Protein AF-F6U3Y9-F1 (afdb_monomer_lite)

Radius of gyration: 26.51 Å; chains: 1; bounding box: 73×25×55 Å

Sequence (101 aa):
EPPVNVPLARLRYREHNANVRRAVPEDKILYFSHSDGWEPLCKFLGVPVPSKPYPHRNKGGEIVE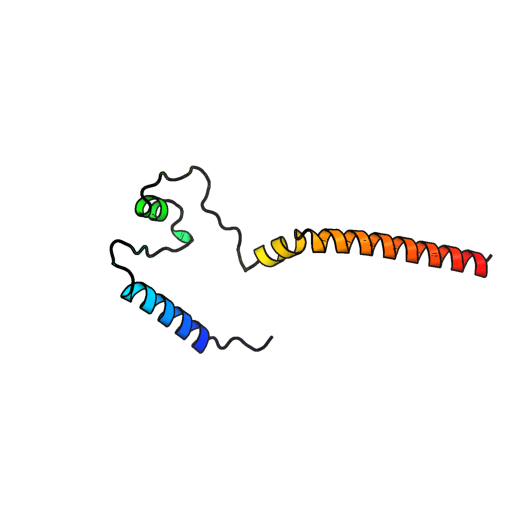EIVSESYVFVQIKKEVRIALSLLVLAIALLSYFFLF

InterPro domains:
  IPR02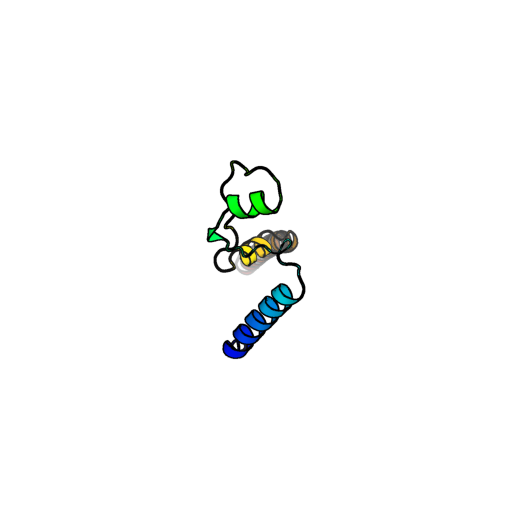7417 P-loop containing nucleoside triphosphate hydrolase [G3DSA:3.40.50.300] (5-87)
  IPR040632 Sulfotransferase, S. mansonii-type [PF17784] (10-62)

Secondary structure (DSSP, 8-state):
-PPP-HHHHHHHHHHHHHHHHHHS-GGG-----GGG-HHHHHHHHT-PPPSSPPP---GGGTHHHHHHHH-HHHHHHHHHHHHHHHHHHHHHHHHHHHHH-

pLDDT: mean 91.17, std 9.59, range [57.53, 98.44]

Structure (mmCIF, N/CA/C/O backbone):
data_AF-F6U3Y9-F1
#
_entry.id   AF-F6U3Y9-F1
#
loop_
_atom_site.group_PDB
_atom_site.id
_atom_site.type_symbol
_atom_site.label_atom_id
_atom_site.label_alt_id
_atom_site.label_comp_id
_atom_site.label_asym_id
_atom_site.label_entity_id
_atom_site.label_seq_id
_atom_site.pdbx_PDB_ins_code
_atom_site.Cartn_x
_atom_site.Cartn_y
_atom_site.Cartn_z
_atom_site.occupancy
_atom_site.B_iso_or_equiv
_atom_site.auth_seq_id
_atom_site.auth_comp_id
_atom_site.auth_asym_id
_atom_site.auth_atom_id
_atom_site.pdbx_PDB_model_num
ATOM 1 N N . GLU A 1 1 ? 2.081 -3.573 -23.187 1.00 57.53 1 GLU A N 1
ATOM 2 C CA . GLU A 1 1 ? 1.204 -4.367 -22.299 1.00 57.53 1 GLU A CA 1
ATOM 3 C C . GLU A 1 1 ? -0.177 -4.483 -22.927 1.00 57.53 1 GLU A C 1
ATOM 5 O O . GLU A 1 1 ? -0.583 -3.531 -23.593 1.00 57.53 1 GLU A O 1
ATOM 10 N N . PRO A 1 2 ? -0.881 -5.619 -22.796 1.00 61.50 2 PRO A N 1
ATOM 11 C CA . PRO A 1 2 ? -2.266 -5.704 -23.246 1.00 61.50 2 PRO A CA 1
ATOM 12 C C . PRO A 1 2 ? -3.131 -4.710 -22.450 1.00 61.50 2 PRO A C 1
ATOM 14 O O . PRO A 1 2 ? -2.895 -4.528 -21.254 1.00 61.50 2 PRO A O 1
ATOM 17 N N . PRO A 1 3 ? -4.126 -4.057 -23.076 1.00 81.38 3 PRO A N 1
ATOM 18 C CA . PRO A 1 3 ? -4.974 -3.105 -22.376 1.00 81.38 3 PRO A CA 1
ATOM 19 C C . PRO A 1 3 ? -5.741 -3.818 -21.261 1.00 81.38 3 PRO A C 1
ATOM 21 O O . PRO A 1 3 ? -6.361 -4.863 -21.474 1.00 81.38 3 PRO A O 1
ATOM 24 N N . VAL A 1 4 ? -5.711 -3.241 -20.061 1.00 85.81 4 VAL A N 1
ATOM 25 C CA . VAL A 1 4 ? -6.487 -3.744 -18.926 1.00 85.81 4 VAL A CA 1
ATOM 26 C C . VAL A 1 4 ? -7.969 -3.736 -19.299 1.00 85.81 4 VAL A C 1
ATOM 28 O O . VAL A 1 4 ? -8.530 -2.700 -19.656 1.00 85.81 4 VAL A O 1
ATOM 31 N N . ASN A 1 5 ? -8.638 -4.882 -19.163 1.00 94.50 5 ASN A N 1
ATOM 32 C CA . ASN A 1 5 ? -10.092 -4.952 -19.268 1.00 94.50 5 ASN A CA 1
ATOM 33 C C . ASN A 1 5 ? -10.718 -4.317 -18.012 1.00 94.50 5 ASN A C 1
ATOM 35 O O . ASN A 1 5 ? -10.975 -4.988 -17.010 1.00 94.50 5 ASN A O 1
ATOM 39 N N . VAL A 1 6 ? -10.923 -2.997 -18.056 1.00 94.44 6 VAL A N 1
ATOM 40 C CA . VAL A 1 6 ? -11.424 -2.199 -16.925 1.00 94.44 6 VAL A CA 1
ATOM 41 C C . VAL A 1 6 ? -12.778 -2.701 -16.397 1.00 94.44 6 VAL A C 1
ATOM 43 O O . VAL A 1 6 ? -12.918 -2.810 -15.174 1.00 94.44 6 VAL A O 1
ATOM 46 N N . PRO A 1 7 ? -13.777 -3.040 -17.243 1.00 96.38 7 PRO A N 1
ATOM 47 C CA . PRO A 1 7 ? -15.027 -3.629 -16.763 1.00 96.38 7 PRO A CA 1
ATOM 48 C C . PRO A 1 7 ? -14.819 -4.911 -15.950 1.00 96.38 7 PRO A C 1
ATOM 50 O O . PRO A 1 7 ? -15.366 -5.028 -14.851 1.00 96.38 7 PRO A O 1
ATOM 53 N N . LEU A 1 8 ? -13.990 -5.836 -16.446 1.00 96.12 8 LEU A N 1
ATOM 54 C CA . LEU A 1 8 ? -13.690 -7.088 -15.755 1.00 96.12 8 LEU A CA 1
ATOM 55 C C . LEU A 1 8 ? -12.953 -6.840 -14.433 1.00 96.12 8 LEU A C 1
ATOM 57 O O . LEU A 1 8 ? -13.324 -7.416 -13.414 1.00 96.12 8 LEU A O 1
ATOM 61 N N . ALA A 1 9 ? -11.963 -5.943 -14.413 1.00 96.12 9 ALA A N 1
ATOM 62 C CA . ALA A 1 9 ? -11.231 -5.596 -13.195 1.00 96.12 9 ALA A CA 1
ATOM 63 C C . ALA A 1 9 ? -12.160 -5.025 -12.107 1.00 96.12 9 ALA A C 1
ATOM 65 O O . ALA A 1 9 ? -12.117 -5.448 -10.951 1.00 96.12 9 ALA A O 1
ATOM 66 N N . ARG A 1 10 ? -13.070 -4.115 -12.483 1.00 97.25 10 ARG A N 1
ATOM 67 C CA . ARG A 1 10 ? -14.079 -3.558 -11.567 1.00 97.25 10 ARG A CA 1
ATOM 68 C C . ARG A 1 10 ? -15.061 -4.617 -11.066 1.00 97.25 10 ARG A C 1
ATOM 70 O O . ARG A 1 10 ? -15.456 -4.563 -9.903 1.00 97.25 10 ARG A O 1
ATOM 77 N N . LEU A 1 11 ? -15.465 -5.557 -11.924 1.00 97.81 11 LEU A N 1
ATOM 78 C CA . LEU A 1 11 ? -16.312 -6.682 -11.527 1.00 97.81 11 LEU A CA 1
ATOM 79 C C . LEU A 1 11 ? -15.609 -7.531 -10.462 1.00 97.81 11 LEU A C 1
ATOM 81 O O . LEU A 1 11 ? -16.160 -7.701 -9.378 1.00 97.81 11 LEU A O 1
ATOM 85 N N . ARG A 1 12 ? -14.370 -7.965 -10.725 1.00 98.00 12 ARG A N 1
ATOM 86 C CA . ARG A 1 12 ? -13.576 -8.774 -9.786 1.00 98.00 12 ARG A CA 1
ATOM 87 C C . ARG A 1 12 ? -13.350 -8.072 -8.450 1.00 98.00 12 ARG A C 1
ATOM 89 O O . ARG A 1 12 ? -13.513 -8.692 -7.403 1.00 98.00 12 ARG A O 1
ATOM 96 N N . TYR A 1 13 ? -13.060 -6.771 -8.473 1.00 96.62 13 TYR A N 1
ATOM 97 C CA . TYR A 1 13 ? -12.939 -5.959 -7.260 1.00 96.62 13 TYR A CA 1
ATOM 98 C C . TYR A 1 13 ? -14.225 -5.977 -6.415 1.00 96.62 13 TYR A C 1
ATOM 100 O O . TYR A 1 13 ? -14.179 -6.181 -5.202 1.00 96.62 13 TYR A O 1
ATOM 108 N N . ARG A 1 14 ? -15.394 -5.788 -7.041 1.00 97.81 14 ARG A N 1
ATOM 109 C CA . ARG A 1 14 ? -16.681 -5.807 -6.328 1.00 97.81 14 ARG A CA 1
ATOM 110 C C . ARG A 1 14 ? -17.045 -7.198 -5.819 1.00 97.81 14 ARG A C 1
ATOM 112 O O . ARG A 1 14 ? -17.501 -7.305 -4.685 1.00 97.81 14 ARG A O 1
ATOM 119 N N . GLU A 1 15 ? -16.832 -8.238 -6.624 1.00 98.31 15 GLU A N 1
ATOM 120 C CA . GLU A 1 15 ? -17.066 -9.635 -6.233 1.00 98.31 15 GLU A CA 1
ATOM 121 C C . GLU A 1 15 ? -16.250 -10.002 -4.994 1.00 98.31 15 GLU A C 1
ATOM 123 O O . GLU A 1 15 ? -16.802 -10.522 -4.026 1.00 98.31 15 GLU A O 1
ATOM 128 N N . HIS A 1 16 ? -14.957 -9.668 -4.994 1.00 97.62 16 HIS A N 1
ATOM 129 C CA . HIS A 1 16 ? -14.074 -9.914 -3.861 1.00 97.62 16 HIS A CA 1
ATOM 130 C C . HIS A 1 16 ? -14.570 -9.210 -2.592 1.00 97.62 16 HIS A C 1
ATOM 132 O O . HIS A 1 16 ? -14.791 -9.865 -1.575 1.00 97.62 16 HIS A O 1
ATOM 138 N N . ASN A 1 17 ? -14.835 -7.901 -2.666 1.00 96.88 17 ASN A N 1
ATOM 139 C CA . ASN A 1 17 ? -15.327 -7.140 -1.516 1.00 96.88 17 ASN A CA 1
ATOM 140 C C . ASN A 1 17 ? -16.671 -7.673 -0.996 1.00 96.88 17 ASN A C 1
ATOM 142 O O . ASN A 1 17 ? -16.869 -7.768 0.211 1.00 96.88 17 ASN A O 1
ATOM 146 N N . ALA A 1 18 ? -17.593 -8.057 -1.883 1.00 97.31 18 ALA A N 1
ATOM 147 C CA . ALA A 1 18 ? -18.870 -8.647 -1.486 1.00 97.31 18 ALA A CA 1
ATOM 148 C C . ALA A 1 18 ? -18.695 -10.021 -0.819 1.00 97.31 18 ALA A C 1
ATOM 150 O O . ALA A 1 18 ? -19.422 -10.336 0.120 1.00 97.31 18 ALA A O 1
ATOM 151 N N . ASN A 1 19 ? -17.739 -10.830 -1.284 1.00 97.88 19 ASN A N 1
ATOM 152 C CA . ASN A 1 19 ? -17.415 -12.115 -0.668 1.00 97.88 19 ASN A CA 1
ATOM 153 C C . ASN A 1 19 ? -16.854 -11.927 0.747 1.00 97.88 19 ASN A C 1
ATOM 155 O O . ASN A 1 19 ? -17.307 -12.615 1.655 1.00 97.88 19 ASN A O 1
ATOM 159 N N . VAL A 1 20 ? -15.940 -10.970 0.952 1.00 97.00 20 VAL A N 1
ATOM 160 C CA . VAL A 1 20 ? -15.391 -10.657 2.284 1.00 97.00 20 VAL A CA 1
ATOM 161 C C . VAL A 1 20 ? -16.503 -10.240 3.251 1.00 97.00 20 VAL A C 1
ATOM 163 O O . VAL A 1 20 ? -16.610 -10.818 4.327 1.00 97.00 20 VAL A O 1
ATOM 166 N N . ARG A 1 21 ? -17.395 -9.324 2.843 1.00 96.25 21 ARG A N 1
ATOM 167 C CA . ARG A 1 21 ? -18.531 -8.879 3.679 1.00 96.25 21 ARG A CA 1
ATOM 168 C C . ARG A 1 21 ? -19.494 -10.003 4.049 1.00 96.25 21 ARG A C 1
ATOM 170 O O . ARG A 1 21 ? -20.060 -9.989 5.128 1.00 96.25 21 ARG A O 1
ATOM 177 N N . ARG A 1 22 ? -19.702 -10.970 3.149 1.00 96.94 22 ARG A N 1
ATOM 178 C CA . ARG A 1 22 ? -20.575 -12.126 3.412 1.00 96.94 22 ARG A CA 1
ATOM 179 C C . ARG A 1 22 ? -19.930 -13.169 4.323 1.00 96.94 22 ARG A C 1
ATOM 181 O O . ARG A 1 22 ? -20.651 -13.895 4.996 1.00 96.94 22 ARG A O 1
ATOM 188 N N . ALA A 1 23 ? -18.606 -13.294 4.287 1.00 97.56 23 ALA A N 1
ATOM 189 C CA . ALA A 1 23 ? -17.880 -14.354 4.983 1.00 97.56 23 ALA A CA 1
ATOM 190 C C . ALA A 1 23 ? -17.413 -13.962 6.394 1.00 97.56 23 ALA A C 1
ATOM 192 O O . ALA A 1 23 ? -17.190 -14.842 7.224 1.00 97.56 23 ALA A O 1
ATOM 193 N N . VAL A 1 24 ? -17.229 -12.668 6.662 1.00 97.06 24 VAL A N 1
ATOM 194 C CA . VAL A 1 24 ? -16.692 -12.164 7.932 1.00 97.06 24 VAL A CA 1
ATOM 195 C C . VAL A 1 24 ? -17.837 -11.637 8.809 1.00 97.06 24 VAL A C 1
ATOM 197 O O . VAL A 1 24 ? -18.649 -10.862 8.310 1.00 97.06 24 VAL A O 1
ATOM 200 N N . PRO A 1 25 ? -17.918 -12.020 10.100 1.00 97.31 25 PRO A N 1
ATOM 201 C CA . PRO A 1 25 ? -18.857 -11.417 11.048 1.00 97.31 25 PRO A CA 1
ATOM 202 C C . PRO A 1 25 ? -18.727 -9.887 11.116 1.00 97.31 25 PRO A C 1
ATOM 204 O O . PRO A 1 25 ? -17.615 -9.363 11.061 1.00 97.31 25 PRO A O 1
ATOM 207 N N . GLU A 1 26 ? -19.846 -9.173 11.272 1.00 93.94 26 GLU A N 1
ATOM 208 C CA . GLU A 1 26 ? -19.882 -7.696 11.275 1.00 93.94 26 GLU A CA 1
ATOM 209 C C . GLU A 1 26 ? -19.012 -7.066 12.379 1.00 93.94 26 GLU A C 1
ATOM 211 O O . GLU A 1 26 ? -18.435 -6.001 12.195 1.00 93.94 26 GLU A O 1
ATOM 216 N N . ASP A 1 27 ? -18.843 -7.731 13.521 1.00 95.56 27 ASP A N 1
ATOM 217 C CA . ASP A 1 27 ? -17.972 -7.270 14.610 1.00 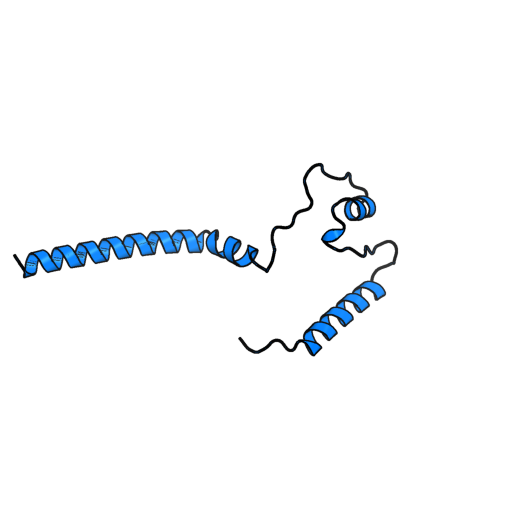95.56 27 ASP A CA 1
ATOM 218 C C . ASP A 1 27 ? -16.471 -7.446 14.310 1.00 95.56 27 ASP A C 1
ATOM 220 O O . ASP A 1 27 ? -15.624 -6.896 15.013 1.00 95.56 27 ASP A O 1
ATOM 224 N N . LYS A 1 28 ? -16.128 -8.194 13.255 1.00 96.69 28 LYS A N 1
ATOM 225 C CA . LYS A 1 28 ? -14.753 -8.486 12.824 1.00 96.69 28 LYS A CA 1
ATOM 226 C C . LYS A 1 28 ? -14.382 -7.831 11.497 1.00 96.69 28 LYS A C 1
ATOM 228 O O . LYS A 1 28 ? -13.319 -8.138 10.953 1.00 96.69 28 LYS A O 1
ATOM 233 N N . ILE A 1 29 ? -15.216 -6.933 10.975 1.00 97.12 29 ILE A N 1
ATOM 234 C CA . ILE A 1 29 ? -14.930 -6.187 9.751 1.00 97.12 29 ILE A CA 1
ATOM 235 C C . ILE A 1 29 ? -14.775 -4.694 10.045 1.00 97.12 29 ILE A C 1
ATOM 237 O O . ILE A 1 29 ? -15.588 -4.078 10.727 1.00 97.12 29 ILE A O 1
ATOM 241 N N . LEU A 1 30 ? -13.720 -4.098 9.491 1.00 96.94 30 LEU A N 1
ATOM 242 C CA . LEU A 1 30 ? -13.529 -2.653 9.460 1.00 96.94 30 LEU A CA 1
ATOM 243 C C . LEU A 1 30 ? -13.554 -2.191 8.004 1.00 96.94 30 LEU A C 1
ATOM 245 O O . LEU A 1 30 ? -12.711 -2.591 7.200 1.00 96.94 30 LEU A O 1
ATOM 249 N N . TYR A 1 31 ? -14.505 -1.323 7.668 1.00 95.38 31 TYR A N 1
ATOM 250 C CA . TYR A 1 31 ? -14.490 -0.595 6.404 1.00 95.38 31 TYR A CA 1
ATOM 251 C C . TYR A 1 31 ? -13.542 0.593 6.543 1.00 95.38 31 TYR A C 1
ATOM 253 O O . TYR A 1 31 ? -13.786 1.480 7.355 1.00 95.38 31 TYR A O 1
ATOM 261 N N . PHE A 1 32 ? -12.452 0.576 5.780 1.00 95.81 32 PHE A N 1
ATOM 262 C CA . PHE A 1 32 ? -11.329 1.485 5.974 1.00 95.81 32 PHE A CA 1
ATOM 263 C C . PHE A 1 32 ? -10.781 2.001 4.641 1.00 95.81 32 PHE A C 1
ATOM 265 O O . PHE A 1 32 ? -10.599 1.236 3.689 1.00 95.81 32 PHE A O 1
ATOM 272 N N . SER A 1 33 ? -10.478 3.293 4.594 1.00 93.69 33 SER A N 1
ATOM 273 C CA . SER A 1 33 ? -9.745 3.982 3.536 1.00 93.69 33 SER A CA 1
ATOM 274 C C . SER A 1 33 ? -8.439 4.553 4.090 1.00 93.69 33 SER A C 1
ATOM 276 O O . SER A 1 33 ? -8.352 4.957 5.243 1.00 93.69 33 SER A O 1
ATOM 278 N N . HIS A 1 34 ? -7.413 4.675 3.246 1.00 90.25 34 HIS A N 1
ATOM 279 C CA . HIS A 1 34 ? -6.134 5.294 3.622 1.00 90.25 34 HIS A CA 1
ATOM 280 C C . HIS A 1 34 ? -6.288 6.737 4.136 1.00 90.25 34 HIS A C 1
ATOM 282 O O . HIS A 1 34 ? -5.454 7.203 4.906 1.00 90.25 34 HIS A O 1
ATOM 288 N N . SER A 1 35 ? -7.349 7.435 3.712 1.00 92.12 35 SER A N 1
ATOM 289 C CA . SER A 1 35 ? -7.712 8.778 4.183 1.00 92.12 35 SER A CA 1
ATOM 290 C C . SER A 1 35 ? -8.152 8.820 5.644 1.00 92.12 35 SER A C 1
ATOM 292 O O . SER A 1 35 ? -8.133 9.890 6.243 1.00 92.12 35 SER A O 1
ATOM 294 N N . ASP A 1 36 ? -8.552 7.681 6.207 1.00 95.88 36 ASP A N 1
ATOM 295 C CA . ASP A 1 36 ? -9.142 7.608 7.542 1.00 95.88 36 ASP A CA 1
ATOM 296 C C . ASP A 1 36 ? -8.071 7.658 8.646 1.00 95.88 36 ASP A C 1
ATOM 298 O O . ASP A 1 36 ? -8.370 7.948 9.802 1.00 95.88 36 ASP A O 1
ATOM 302 N N . GLY A 1 37 ? -6.804 7.412 8.295 1.00 96.06 37 GLY A N 1
ATOM 303 C CA . GLY A 1 37 ? -5.671 7.551 9.206 1.00 96.06 37 GLY A CA 1
ATOM 304 C C . GLY A 1 37 ? -5.626 6.498 10.319 1.00 96.06 37 GLY A C 1
ATOM 305 O O . GLY A 1 37 ? -6.131 5.385 10.187 1.00 96.06 37 GLY A O 1
ATOM 306 N N . TRP A 1 38 ? -4.954 6.827 11.426 1.00 98.06 38 TRP A N 1
ATOM 307 C CA . TRP A 1 38 ? -4.718 5.871 12.515 1.00 98.06 38 TRP A CA 1
ATOM 308 C C . TRP A 1 38 ? -5.942 5.605 13.387 1.00 98.06 38 TRP A C 1
ATOM 310 O O . TRP A 1 38 ? -6.121 4.482 13.848 1.00 98.06 38 TRP A O 1
ATOM 320 N N . GLU A 1 39 ? -6.762 6.620 13.646 1.00 96.94 39 GLU A N 1
ATOM 321 C CA . GLU A 1 39 ? -7.791 6.577 14.691 1.00 96.94 39 GLU A CA 1
ATOM 322 C C . GLU A 1 39 ? -8.793 5.415 14.548 1.00 96.94 39 GLU A C 1
ATOM 324 O O . GLU A 1 39 ? -8.917 4.633 15.498 1.00 96.94 39 GLU A O 1
ATOM 329 N N . PRO A 1 40 ? -9.479 5.220 13.402 1.00 97.81 40 PRO A N 1
ATOM 330 C CA . PRO A 1 40 ? -10.450 4.133 13.275 1.00 97.81 40 PRO A CA 1
ATOM 331 C C . PRO A 1 40 ? -9.791 2.751 13.279 1.00 97.81 40 PRO A C 1
ATOM 333 O O . PRO A 1 40 ? -10.355 1.809 13.836 1.00 97.81 40 PRO A O 1
ATOM 336 N N . LEU A 1 41 ? -8.579 2.630 12.729 1.00 97.88 41 LEU A N 1
ATOM 337 C CA . LEU A 1 41 ? -7.825 1.377 12.717 1.00 97.88 41 LEU A CA 1
ATOM 338 C C . LEU A 1 41 ? -7.383 0.970 14.128 1.00 97.88 41 LEU A C 1
ATOM 340 O O . LEU A 1 41 ? -7.626 -0.154 14.560 1.00 97.88 41 LEU A O 1
ATOM 344 N N . CYS A 1 42 ? -6.765 1.892 14.865 1.00 98.12 42 CYS A N 1
ATOM 345 C CA . CYS A 1 42 ? -6.304 1.658 16.231 1.00 98.12 42 CYS A CA 1
ATOM 346 C C . CYS A 1 42 ? -7.474 1.346 17.173 1.00 98.12 42 CYS A C 1
ATOM 348 O O . CYS A 1 42 ? -7.374 0.420 17.978 1.00 98.12 42 CYS A O 1
ATOM 350 N N . LYS A 1 43 ? -8.607 2.049 17.023 1.00 98.00 43 LYS A N 1
ATOM 351 C CA . LYS A 1 43 ? -9.839 1.770 17.774 1.00 98.00 43 LYS A CA 1
ATOM 352 C C . LYS A 1 43 ? -10.356 0.353 17.521 1.00 98.00 43 LYS A C 1
ATOM 354 O O . LYS A 1 43 ? -10.697 -0.337 18.474 1.00 98.00 43 LYS A O 1
ATOM 359 N N . PHE A 1 44 ? -10.403 -0.076 16.262 1.00 98.06 44 PHE A N 1
ATOM 360 C CA . PHE A 1 44 ? -10.852 -1.420 15.893 1.00 98.06 44 PHE A CA 1
ATOM 361 C C . PHE A 1 44 ? -9.928 -2.518 16.438 1.00 98.06 44 PHE A C 1
ATOM 363 O O . PHE A 1 44 ? -10.397 -3.557 16.890 1.00 98.06 44 PHE A O 1
ATOM 370 N N . LEU A 1 45 ? -8.616 -2.271 16.442 1.00 97.56 45 LEU A N 1
ATOM 371 C CA . LEU A 1 45 ? -7.609 -3.221 16.924 1.00 97.56 45 LEU A CA 1
ATOM 372 C C . LEU A 1 45 ? -7.401 -3.197 18.449 1.00 97.56 45 LEU A C 1
ATOM 374 O O . LEU A 1 45 ? -6.700 -4.060 18.972 1.00 97.56 45 LEU A O 1
ATOM 378 N N . GLY A 1 46 ? -7.965 -2.220 19.166 1.00 97.88 46 GLY A N 1
ATOM 379 C CA . GLY A 1 46 ? -7.782 -2.075 20.614 1.00 97.88 46 GLY A CA 1
ATOM 380 C C . GLY A 1 46 ? -6.364 -1.661 21.025 1.00 97.88 46 GLY A C 1
ATOM 381 O O . GLY A 1 46 ? -5.892 -2.053 22.090 1.00 97.88 46 GLY A O 1
ATOM 382 N N . VAL A 1 47 ? -5.668 -0.888 20.186 1.00 98.44 47 VAL A N 1
ATOM 383 C CA . VAL A 1 47 ? -4.276 -0.449 20.409 1.00 98.44 47 VAL A CA 1
ATOM 384 C C . VAL A 1 47 ? -4.176 1.082 20.457 1.00 98.44 47 VAL A C 1
ATOM 386 O O . VAL A 1 47 ? -5.028 1.765 19.884 1.00 98.44 47 VAL A O 1
ATOM 389 N N . PRO A 1 48 ? -3.152 1.664 21.114 1.00 98.38 48 PRO A N 1
ATOM 390 C CA . PRO A 1 48 ? -2.974 3.115 21.144 1.00 98.38 48 PRO A CA 1
ATOM 391 C C . PRO A 1 48 ? -2.646 3.693 19.760 1.00 98.38 48 PRO A C 1
ATOM 393 O O . PRO A 1 48 ? -1.966 3.064 18.946 1.00 98.38 48 PRO A O 1
ATOM 396 N N . VAL A 1 49 ? -3.092 4.929 19.520 1.00 98.25 49 VAL A N 1
ATOM 397 C CA . VAL A 1 49 ? -2.739 5.701 18.319 1.00 98.25 49 VAL A CA 1
ATOM 398 C C . VAL A 1 49 ? -1.274 6.148 18.418 1.00 98.25 49 VAL A C 1
ATOM 400 O O . VAL A 1 49 ? -0.891 6.755 19.421 1.00 98.25 49 VAL A O 1
ATOM 403 N N . PRO A 1 50 ? -0.429 5.867 17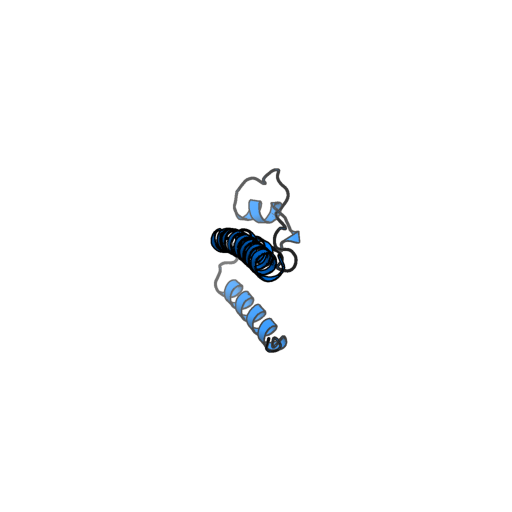.413 1.00 97.81 50 PRO A N 1
ATOM 404 C CA . PRO A 1 50 ? 0.961 6.295 17.435 1.00 97.81 50 PRO A CA 1
ATOM 405 C C . PRO A 1 50 ? 1.089 7.796 17.125 1.00 97.81 50 PRO A C 1
ATOM 407 O O . PRO A 1 50 ? 0.287 8.364 16.392 1.00 97.81 50 PRO A O 1
ATOM 410 N N . SER A 1 51 ? 2.156 8.435 17.613 1.00 97.19 51 SER A N 1
ATOM 411 C CA . SER A 1 51 ? 2.429 9.866 17.379 1.00 97.19 51 SER A CA 1
ATOM 412 C C . SER A 1 51 ? 2.924 10.198 15.964 1.00 97.19 51 SER A C 1
ATOM 414 O O . SER A 1 51 ? 3.016 11.367 15.594 1.00 97.19 51 SER A O 1
ATOM 416 N N . LYS A 1 52 ? 3.274 9.183 15.167 1.00 96.38 52 LYS A N 1
ATOM 417 C CA . LYS A 1 52 ? 3.765 9.348 13.792 1.00 96.38 52 LYS A CA 1
ATOM 418 C C . LYS A 1 52 ? 2.605 9.519 12.800 1.00 96.38 52 LYS A C 1
ATOM 420 O O . LYS A 1 52 ? 1.552 8.911 12.997 1.00 96.38 52 LYS A O 1
ATOM 425 N N . PRO A 1 53 ? 2.801 10.249 11.688 1.00 94.50 53 PRO A N 1
ATOM 426 C CA . PRO A 1 53 ? 1.784 10.366 10.646 1.00 94.50 53 PRO A CA 1
ATOM 427 C C . PRO A 1 53 ? 1.426 9.000 10.044 1.00 94.50 53 PRO A C 1
ATOM 429 O O . PRO A 1 53 ? 2.238 8.067 10.041 1.00 94.50 53 PRO A O 1
ATOM 432 N N . TYR A 1 54 ? 0.201 8.880 9.531 1.00 95.25 54 TYR A N 1
ATOM 433 C CA . TYR A 1 54 ? -0.231 7.685 8.809 1.00 95.25 54 TYR A CA 1
ATOM 434 C C . TYR A 1 54 ? 0.603 7.518 7.524 1.00 95.25 54 TYR A C 1
ATOM 436 O O . TYR A 1 54 ? 0.831 8.503 6.815 1.00 95.25 54 TYR A O 1
ATOM 444 N N . PRO A 1 55 ? 1.118 6.313 7.223 1.00 92.00 55 PRO A N 1
ATOM 445 C CA . PRO A 1 55 ? 2.050 6.127 6.119 1.00 92.00 55 PRO A CA 1
ATOM 446 C C . PRO A 1 55 ? 1.361 6.281 4.759 1.00 92.00 55 PRO A C 1
ATOM 448 O O . PRO A 1 55 ? 0.293 5.726 4.517 1.00 92.00 55 PRO A O 1
ATOM 451 N N . HIS A 1 56 ? 2.030 6.971 3.835 1.00 88.31 56 HIS A N 1
ATOM 452 C CA . HIS A 1 56 ? 1.577 7.147 2.452 1.00 88.31 56 HIS A CA 1
ATOM 453 C C . HIS A 1 56 ? 2.758 7.033 1.472 1.00 88.31 56 HIS A C 1
ATOM 455 O O . HIS A 1 56 ? 3.062 7.953 0.716 1.00 88.31 56 HIS A O 1
ATOM 461 N N . ARG A 1 57 ? 3.483 5.907 1.547 1.00 82.50 57 ARG A N 1
ATOM 462 C CA . ARG A 1 57 ? 4.697 5.671 0.745 1.00 82.50 57 ARG A CA 1
ATOM 463 C C . ARG A 1 57 ? 4.413 5.230 -0.691 1.00 82.50 57 ARG A C 1
ATOM 465 O O . ARG A 1 57 ? 5.033 5.746 -1.605 1.00 82.50 57 ARG A O 1
ATOM 472 N N . ASN A 1 58 ? 3.474 4.307 -0.910 1.00 84.94 58 ASN A N 1
ATOM 473 C CA . ASN A 1 58 ? 3.204 3.754 -2.244 1.00 84.94 58 ASN A CA 1
ATOM 474 C C . ASN A 1 58 ? 2.257 4.639 -3.077 1.00 84.94 58 ASN A C 1
ATOM 476 O O . ASN A 1 58 ? 1.196 4.198 -3.527 1.00 84.94 58 ASN A O 1
ATOM 480 N N . LYS A 1 59 ? 2.603 5.915 -3.246 1.00 82.56 59 LYS A N 1
ATOM 481 C CA . LYS A 1 59 ? 1.848 6.818 -4.113 1.00 82.56 59 LYS A CA 1
ATOM 482 C C . LYS A 1 59 ? 2.124 6.441 -5.570 1.00 82.56 59 LYS A C 1
ATOM 484 O O . LYS A 1 59 ? 3.269 6.251 -5.944 1.00 82.56 59 LYS A O 1
ATOM 489 N N . GLY A 1 60 ? 1.082 6.267 -6.382 1.00 80.19 60 GLY A N 1
ATOM 490 C CA . GLY A 1 60 ? 1.236 6.020 -7.824 1.00 80.19 60 GLY A CA 1
ATOM 491 C C . GLY A 1 60 ? 1.966 4.727 -8.225 1.00 80.19 60 GLY A C 1
ATOM 492 O O . GLY A 1 60 ? 2.238 4.555 -9.406 1.00 80.19 60 GLY A O 1
ATOM 493 N N . GLY A 1 61 ? 2.268 3.816 -7.291 1.00 77.56 61 GLY A N 1
ATOM 494 C CA . GLY A 1 61 ? 3.100 2.638 -7.572 1.00 77.56 61 GLY A CA 1
ATOM 495 C C . GLY A 1 61 ? 4.611 2.897 -7.497 1.00 77.56 61 GLY A C 1
ATOM 496 O O . GLY A 1 61 ? 5.386 1.993 -7.802 1.00 77.56 61 GLY A O 1
ATOM 497 N N . GLU A 1 62 ? 5.036 4.090 -7.062 1.00 73.38 62 GLU A N 1
ATOM 498 C CA . GLU A 1 62 ? 6.444 4.527 -7.012 1.00 73.38 62 GLU A CA 1
ATOM 499 C C . GLU A 1 62 ? 7.335 3.608 -6.158 1.00 73.38 62 GLU A C 1
ATOM 501 O O . GLU A 1 62 ? 8.541 3.516 -6.384 1.00 73.38 62 GLU A O 1
ATOM 506 N N . ILE A 1 63 ? 6.746 2.851 -5.223 1.00 79.12 63 ILE A N 1
ATOM 507 C CA . ILE A 1 63 ? 7.507 1.934 -4.368 1.00 79.12 63 ILE A CA 1
ATOM 508 C C . ILE A 1 63 ? 8.185 0.813 -5.168 1.00 79.12 63 ILE A C 1
ATOM 510 O O . ILE A 1 63 ? 9.173 0.250 -4.712 1.00 79.12 63 ILE A O 1
ATOM 514 N N . VAL A 1 64 ? 7.674 0.477 -6.359 1.00 77.62 64 VAL A N 1
ATOM 515 C CA . VAL A 1 64 ? 8.270 -0.563 -7.209 1.00 77.62 64 VAL A CA 1
ATOM 516 C C . VAL A 1 64 ? 9.634 -0.113 -7.726 1.00 77.62 64 VAL A C 1
ATOM 518 O O . VAL A 1 64 ? 10.580 -0.896 -7.691 1.00 77.62 64 VAL A O 1
ATOM 521 N N . GLU A 1 65 ? 9.764 1.142 -8.154 1.00 69.75 65 GLU A N 1
ATOM 522 C CA . GLU A 1 65 ? 11.043 1.691 -8.615 1.00 69.75 65 GLU A CA 1
ATOM 523 C C . GLU A 1 65 ? 12.055 1.787 -7.467 1.00 69.75 65 GLU A C 1
ATOM 525 O O . GLU A 1 65 ? 13.211 1.395 -7.641 1.00 69.75 65 GLU A O 1
ATOM 530 N N . GLU A 1 66 ? 11.610 2.217 -6.278 1.00 71.00 66 GLU A N 1
ATOM 531 C CA . GLU A 1 66 ? 12.420 2.232 -5.049 1.00 71.00 66 GLU A CA 1
ATOM 532 C C . GLU A 1 66 ? 12.935 0.816 -4.734 1.00 71.00 66 GLU A C 1
ATOM 534 O O . GLU A 1 66 ? 14.145 0.594 -4.738 1.00 71.00 66 GLU A O 1
ATOM 539 N N . ILE A 1 67 ? 12.044 -0.176 -4.603 1.00 75.06 67 ILE A N 1
ATOM 540 C CA . ILE A 1 67 ? 12.390 -1.577 -4.290 1.00 75.06 67 ILE A CA 1
ATOM 541 C C . ILE A 1 67 ? 13.345 -2.180 -5.329 1.00 75.06 67 ILE A C 1
ATOM 543 O O . ILE A 1 67 ? 14.278 -2.906 -4.981 1.00 75.06 67 ILE A O 1
ATOM 547 N N . VAL A 1 68 ? 13.128 -1.896 -6.615 1.00 72.75 68 VAL A N 1
ATOM 548 C CA . VAL A 1 68 ? 13.994 -2.393 -7.692 1.00 72.75 68 VAL A CA 1
ATOM 549 C C . VAL A 1 68 ? 15.372 -1.732 -7.634 1.00 72.75 68 VAL A C 1
ATOM 551 O O . VAL A 1 68 ? 16.383 -2.411 -7.817 1.00 72.75 68 VAL A O 1
ATOM 554 N N . SER A 1 69 ? 15.434 -0.428 -7.365 1.00 68.56 69 SER A N 1
ATOM 555 C CA . SER A 1 69 ? 16.691 0.325 -7.326 1.00 68.56 69 SER A CA 1
ATOM 556 C C . SER A 1 69 ? 17.539 0.044 -6.081 1.00 68.56 69 SER A C 1
ATOM 558 O O . SER A 1 69 ? 18.767 0.052 -6.185 1.00 68.56 69 SER A O 1
ATOM 560 N N . GLU A 1 70 ? 16.898 -0.259 -4.949 1.00 65.56 70 GLU A N 1
ATOM 561 C CA . GLU A 1 70 ? 17.541 -0.632 -3.683 1.00 65.56 70 GLU A CA 1
ATOM 562 C C . GLU A 1 70 ? 17.838 -2.133 -3.570 1.00 65.56 70 GLU A C 1
ATOM 564 O O . GLU A 1 70 ? 18.532 -2.564 -2.646 1.00 65.56 70 GLU A O 1
ATOM 569 N N . SER A 1 71 ? 17.364 -2.950 -4.516 1.00 75.44 71 SER A N 1
ATOM 570 C CA . SER A 1 71 ? 17.711 -4.367 -4.552 1.00 75.44 71 SER A CA 1
ATOM 571 C C . SER A 1 71 ? 19.229 -4.537 -4.618 1.00 75.44 71 SER A C 1
ATOM 573 O O . SER A 1 71 ? 19.898 -4.037 -5.528 1.00 75.44 71 SER A O 1
ATOM 575 N N . TYR A 1 72 ? 19.767 -5.306 -3.668 1.00 76.12 72 TYR A N 1
ATOM 576 C CA . TYR A 1 72 ? 21.187 -5.656 -3.569 1.00 76.12 72 TYR A CA 1
ATOM 577 C C . TYR A 1 72 ? 21.768 -6.133 -4.912 1.00 76.12 72 TYR A C 1
ATOM 579 O O . TYR A 1 72 ? 22.877 -5.755 -5.291 1.00 76.12 72 TYR A O 1
ATOM 587 N N . VAL A 1 73 ? 20.974 -6.886 -5.681 1.00 78.00 73 VAL A N 1
ATOM 588 C CA . VAL A 1 73 ? 21.347 -7.400 -7.005 1.00 78.00 73 VAL A CA 1
ATOM 589 C C . VAL A 1 73 ? 21.544 -6.265 -8.015 1.00 78.00 73 VAL A C 1
ATOM 591 O O . VAL A 1 73 ? 22.531 -6.254 -8.747 1.00 78.00 73 VAL A O 1
ATOM 594 N N . PHE A 1 74 ? 20.646 -5.276 -8.049 1.00 78.06 74 PHE A N 1
ATOM 595 C CA . PHE A 1 74 ? 20.712 -4.176 -9.017 1.00 78.06 74 PHE A CA 1
ATOM 596 C C . PHE A 1 74 ? 21.848 -3.198 -8.689 1.00 78.06 74 PHE A C 1
ATOM 598 O O . PHE A 1 74 ? 22.525 -2.696 -9.591 1.00 78.06 74 PHE A O 1
ATOM 605 N N . VAL A 1 75 ? 22.111 -2.978 -7.397 1.00 79.25 75 VAL A N 1
ATOM 606 C CA . VAL A 1 75 ? 23.270 -2.212 -6.915 1.00 79.25 75 VAL A CA 1
ATOM 607 C C . VAL A 1 75 ? 24.579 -2.892 -7.325 1.00 79.25 75 VAL A C 1
ATOM 609 O O . VAL A 1 75 ? 25.473 -2.231 -7.861 1.00 79.25 75 VAL A O 1
ATOM 612 N N . GLN A 1 76 ? 24.683 -4.211 -7.132 1.00 85.00 76 GLN A N 1
ATOM 613 C CA . GLN A 1 76 ? 25.873 -4.977 -7.494 1.00 85.00 76 GLN A CA 1
ATOM 614 C C . GLN A 1 76 ? 26.105 -4.983 -9.010 1.00 85.00 76 GLN A C 1
ATOM 616 O O . GLN A 1 76 ? 27.202 -4.655 -9.455 1.00 85.00 76 GLN A O 1
ATOM 621 N N . ILE A 1 77 ? 25.068 -5.239 -9.812 1.00 88.12 77 ILE A N 1
ATOM 622 C CA . ILE A 1 77 ? 25.166 -5.204 -11.279 1.00 88.12 77 ILE A CA 1
ATOM 623 C C . ILE A 1 77 ? 25.638 -3.829 -11.765 1.00 88.12 77 ILE A C 1
ATOM 625 O O . ILE A 1 77 ? 26.558 -3.752 -12.577 1.00 88.12 77 ILE A O 1
ATOM 629 N N . LYS A 1 78 ? 25.075 -2.728 -11.245 1.00 86.50 78 LYS A N 1
ATOM 630 C CA . LYS A 1 78 ? 25.508 -1.370 -11.621 1.00 86.50 78 LYS A CA 1
ATOM 631 C C . LYS A 1 78 ? 26.986 -1.123 -11.317 1.00 86.50 78 LYS A C 1
ATOM 633 O O . LYS A 1 78 ? 27.658 -0.452 -12.103 1.00 86.50 78 LYS A O 1
ATOM 638 N N . LYS A 1 79 ? 27.492 -1.637 -10.191 1.00 89.94 79 LYS A N 1
ATOM 639 C CA . LYS A 1 79 ? 28.906 -1.511 -9.813 1.00 89.94 79 LYS A CA 1
ATOM 640 C C . LYS A 1 79 ? 29.807 -2.273 -10.786 1.00 89.94 79 LYS A C 1
ATOM 642 O O . LYS A 1 79 ? 30.744 -1.677 -11.312 1.00 89.94 79 LYS A O 1
ATOM 647 N N . GLU A 1 80 ? 29.494 -3.537 -11.060 1.00 93.50 80 GLU A N 1
ATOM 648 C CA . GLU A 1 80 ? 30.297 -4.376 -11.958 1.00 93.50 80 GLU A CA 1
ATOM 649 C C . GLU A 1 80 ? 30.279 -3.851 -13.401 1.00 93.50 80 GLU A C 1
ATOM 651 O O . GLU A 1 80 ? 31.326 -3.730 -14.034 1.00 93.50 80 GLU A O 1
ATOM 656 N N . VAL A 1 81 ? 29.113 -3.425 -13.901 1.00 95.38 81 VAL A N 1
ATOM 657 C CA . VAL A 1 81 ? 28.983 -2.819 -15.238 1.00 95.38 81 VAL A CA 1
ATOM 658 C C . VAL A 1 81 ? 29.820 -1.546 -15.351 1.00 95.38 81 VAL A C 1
ATOM 660 O O . VAL A 1 81 ? 30.504 -1.350 -16.355 1.00 95.38 81 VAL A O 1
ATOM 663 N N . ARG A 1 82 ? 29.817 -0.686 -14.323 1.00 95.75 82 ARG A N 1
ATOM 664 C CA . ARG A 1 82 ? 30.638 0.533 -14.314 1.00 95.75 82 ARG A CA 1
ATOM 665 C C . ARG A 1 82 ? 32.129 0.201 -14.392 1.00 95.75 82 ARG A C 1
ATOM 667 O O . ARG A 1 82 ? 32.829 0.818 -15.186 1.00 95.75 82 ARG A O 1
ATOM 674 N N . ILE A 1 83 ? 32.599 -0.770 -13.606 1.00 96.81 83 ILE A N 1
ATOM 675 C CA . ILE A 1 83 ? 34.004 -1.204 -13.616 1.00 96.81 83 ILE A CA 1
ATOM 676 C C . ILE A 1 83 ? 34.383 -1.753 -14.996 1.00 96.81 83 ILE A C 1
ATOM 678 O O . ILE A 1 83 ? 35.382 -1.321 -15.571 1.00 96.81 83 ILE A O 1
ATOM 682 N N . ALA A 1 84 ? 33.568 -2.649 -15.557 1.00 97.12 84 ALA A N 1
ATOM 683 C CA . ALA A 1 84 ? 33.817 -3.240 -16.868 1.00 97.12 84 ALA A CA 1
ATOM 684 C C . ALA A 1 84 ? 33.886 -2.179 -17.980 1.00 97.12 84 ALA A C 1
ATOM 686 O O . ALA A 1 84 ? 34.801 -2.208 -18.802 1.00 97.12 84 ALA A O 1
ATOM 687 N N . LEU A 1 85 ? 32.969 -1.204 -17.976 1.00 97.69 85 LEU A N 1
ATOM 688 C CA . LEU A 1 85 ? 32.975 -0.097 -18.937 1.00 97.69 85 LEU A CA 1
ATOM 689 C C . LEU A 1 85 ? 34.222 0.781 -18.796 1.00 97.69 85 LEU A C 1
ATOM 691 O O . LEU A 1 85 ? 34.829 1.141 -19.802 1.00 97.69 85 LEU A O 1
ATOM 695 N N . SER A 1 86 ? 34.639 1.099 -17.567 1.00 97.19 86 SER A N 1
ATOM 696 C CA . SER A 1 86 ? 35.867 1.864 -17.332 1.00 97.19 86 SER A CA 1
ATOM 697 C C . SER A 1 86 ? 37.111 1.136 -17.851 1.00 97.19 86 SER A C 1
ATOM 699 O O . SER A 1 86 ? 37.952 1.761 -18.495 1.00 97.19 86 SER A O 1
ATOM 701 N N . LEU A 1 87 ? 37.213 -0.179 -17.630 1.00 97.88 87 LEU A N 1
ATOM 702 C CA . LEU A 1 87 ? 38.318 -0.995 -18.148 1.00 97.88 87 LEU A CA 1
ATOM 703 C C . LEU A 1 87 ? 38.301 -1.090 -19.677 1.00 97.88 87 LEU A C 1
ATOM 705 O O . LEU A 1 87 ? 39.353 -0.998 -20.304 1.00 97.88 87 LEU A O 1
ATOM 709 N N . LEU A 1 88 ? 37.118 -1.226 -20.280 1.00 97.94 88 LEU A N 1
ATOM 710 C CA . LEU A 1 88 ? 36.961 -1.261 -21.732 1.00 97.94 88 LEU A CA 1
ATOM 711 C C . LEU A 1 88 ? 37.427 0.049 -22.378 1.00 97.94 88 LEU A C 1
ATOM 713 O O . LEU A 1 88 ? 38.187 0.019 -23.342 1.00 97.94 88 LEU A O 1
ATOM 717 N N . VAL A 1 89 ? 37.017 1.197 -21.831 1.00 98.19 89 VAL A N 1
ATOM 718 C CA . VAL A 1 89 ? 37.446 2.517 -22.321 1.00 98.19 89 VAL A CA 1
ATOM 719 C C . VAL A 1 89 ? 38.959 2.683 -22.189 1.00 98.19 89 VAL A C 1
ATOM 721 O O . VAL A 1 89 ? 39.602 3.148 -23.129 1.00 98.19 89 VAL A O 1
ATOM 724 N N . LEU A 1 90 ? 39.539 2.258 -21.063 1.00 97.94 90 LEU A N 1
ATOM 725 C CA . LEU A 1 90 ? 40.986 2.290 -20.857 1.00 97.94 90 LEU A CA 1
ATOM 726 C C . LEU A 1 90 ? 41.719 1.418 -21.890 1.00 97.94 90 LEU A C 1
ATOM 728 O O . LEU A 1 90 ? 42.691 1.866 -22.490 1.00 97.94 90 LEU A O 1
ATOM 732 N N . ALA A 1 91 ? 41.237 0.198 -22.133 1.00 97.69 91 ALA A N 1
ATOM 733 C CA . ALA A 1 91 ? 41.821 -0.711 -23.114 1.00 97.69 91 ALA A CA 1
ATOM 734 C C . ALA A 1 91 ? 41.755 -0.134 -24.535 1.00 97.69 91 ALA A C 1
ATOM 736 O O . ALA A 1 91 ? 42.751 -0.165 -25.253 1.00 97.69 91 ALA A O 1
ATOM 737 N N . ILE A 1 92 ? 40.615 0.448 -24.925 1.00 98.25 92 ILE A N 1
ATOM 738 C CA . ILE A 1 92 ? 40.458 1.119 -26.223 1.00 98.25 92 ILE A CA 1
ATOM 739 C C . ILE A 1 92 ? 41.433 2.295 -26.344 1.00 98.25 92 ILE A C 1
ATOM 741 O O . ILE A 1 92 ? 42.088 2.433 -27.375 1.00 98.25 92 ILE A O 1
ATOM 745 N N . ALA A 1 93 ? 41.575 3.113 -25.298 1.00 97.50 93 ALA A N 1
ATOM 746 C CA . ALA A 1 93 ? 42.511 4.233 -25.295 1.00 97.50 9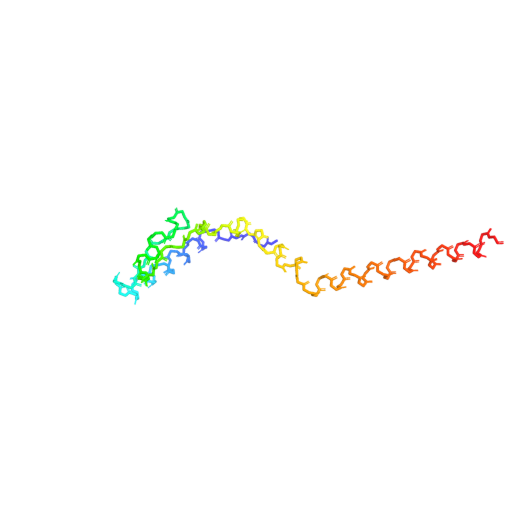3 ALA A CA 1
ATOM 747 C C . ALA A 1 93 ? 43.967 3.758 -25.453 1.00 97.50 93 ALA A C 1
ATOM 749 O O . ALA A 1 93 ? 44.693 4.282 -26.296 1.00 97.50 93 ALA A O 1
ATOM 750 N N . LEU A 1 94 ? 44.376 2.718 -24.719 1.00 97.50 94 LEU A N 1
ATOM 751 C CA . LEU A 1 94 ? 45.716 2.128 -24.825 1.00 97.50 94 LEU A CA 1
ATOM 752 C C . LEU A 1 94 ? 45.986 1.539 -26.214 1.00 97.50 94 LEU A C 1
ATOM 754 O O . LEU A 1 94 ? 47.055 1.766 -26.777 1.00 97.50 94 LEU A O 1
ATOM 758 N N . LEU A 1 95 ? 45.010 0.827 -26.785 1.00 97.38 95 LEU A N 1
ATOM 759 C CA . LEU A 1 95 ? 45.108 0.300 -28.146 1.00 97.38 95 LEU A CA 1
ATOM 760 C C . LEU A 1 95 ? 45.239 1.438 -29.161 1.00 97.38 95 LEU A C 1
ATOM 762 O O . LEU A 1 95 ? 46.140 1.407 -29.991 1.00 97.38 95 LEU A O 1
ATOM 766 N N . SER A 1 96 ? 44.396 2.471 -29.071 1.00 96.44 96 SER A N 1
ATOM 767 C CA . SER A 1 96 ? 44.487 3.622 -29.976 1.00 96.44 96 SER A CA 1
ATOM 768 C C . SER A 1 96 ? 45.836 4.332 -29.889 1.00 96.44 96 SER A C 1
ATOM 770 O O . SER A 1 96 ? 46.371 4.721 -30.918 1.00 96.44 96 SER A O 1
ATOM 772 N N . TYR A 1 97 ? 46.413 4.446 -28.689 1.00 96.81 97 TYR A N 1
ATOM 773 C CA . TYR A 1 97 ? 47.725 5.051 -28.493 1.00 96.81 97 TYR A CA 1
ATOM 774 C C . TYR A 1 97 ? 48.817 4.243 -29.198 1.00 96.81 97 TYR A C 1
ATOM 776 O O . TYR A 1 97 ? 49.544 4.805 -30.003 1.00 96.81 97 TYR A O 1
ATOM 784 N N . PHE A 1 98 ? 48.855 2.925 -28.977 1.00 96.81 98 PHE A N 1
ATOM 785 C CA . PHE A 1 98 ? 49.846 2.022 -29.574 1.00 96.81 98 PHE A CA 1
ATOM 786 C C . PHE A 1 98 ? 49.799 1.961 -31.112 1.00 96.81 98 PHE A C 1
ATOM 788 O O . PHE A 1 98 ? 50.809 1.692 -31.752 1.00 96.81 98 PHE A O 1
ATOM 795 N N . PHE A 1 99 ? 48.625 2.157 -31.719 1.00 94.38 99 PHE A N 1
ATOM 796 C CA . PHE A 1 99 ? 48.482 2.149 -33.180 1.00 94.38 99 PHE A CA 1
ATOM 797 C C . PHE A 1 99 ? 48.704 3.521 -33.834 1.00 94.38 99 PHE A C 1
ATOM 799 O O . PHE A 1 99 ? 48.956 3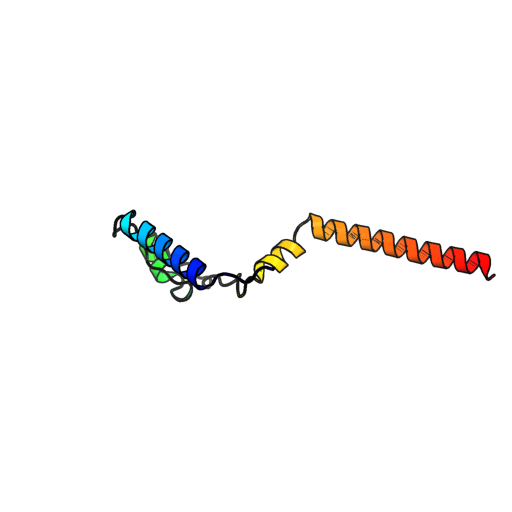.570 -35.037 1.00 94.38 99 PHE A O 1
ATOM 806 N N . LEU A 1 100 ? 48.574 4.622 -33.086 1.00 90.00 100 LEU A N 1
ATOM 807 C CA . LEU A 1 100 ? 48.683 5.989 -33.615 1.00 90.00 100 LEU A CA 1
ATOM 808 C C . LEU A 1 100 ? 50.029 6.667 -33.309 1.00 90.00 100 LEU A C 1
ATOM 810 O O . LEU A 1 100 ? 50.349 7.651 -33.978 1.00 90.00 100 LEU A O 1
ATOM 814 N N . PHE A 1 101 ? 50.794 6.169 -32.335 1.00 85.81 101 PHE A N 1
ATOM 815 C CA . PHE A 1 101 ? 52.092 6.700 -31.901 1.00 85.81 101 PHE A CA 1
ATOM 816 C C . PHE A 1 101 ? 53.097 5.567 -31.695 1.00 85.81 101 PHE A C 1
ATOM 818 O O . PHE A 1 101 ? 54.272 5.774 -32.071 1.00 85.81 101 PHE A O 1
#

Foldseek 3Di:
DPDPPVVVVVVVVVVVVVVCVVPDPPLLDDDDDLVVWQVSVCVSVVHDGDPDGRDDPCPPNVVVVVCCCPPPVNVVVVVVVVVVVVVVVVVVVVVCVVVVD

Organism: Ciona intestinalis (NCBI:txid7719)